Protein AF-A0A5N4CDX5-F1 (afdb_monomer_lite)

InterPro domains:
  IPR018163 Threonyl/alanyl tRNA synthetase, class II-like, putative editing domain superfamily [SSF55186] (3-89)

Structure (mmCIF, N/CA/C/O backbone):
data_AF-A0A5N4CDX5-F1
#
_entry.id   AF-A0A5N4CDX5-F1
#
loop_
_atom_site.group_PDB
_atom_site.id
_atom_site.type_symbol
_atom_site.label_atom_id
_atom_site.label_alt_id
_atom_site.label_comp_id
_atom_site.label_asym_id
_atom_site.label_entity_id
_atom_site.label_seq_id
_atom_site.pdbx_PDB_ins_code
_atom_site.Cartn_x
_atom_site.Cartn_y
_atom_site.Cartn_z
_atom_site.occupancy
_atom_site.B_iso_or_equiv
_atom_site.auth_seq_id
_atom_site.auth_comp_id
_atom_site.auth_asym_id
_atom_site.auth_atom_id
_atom_site.pdbx_PDB_model_num
ATOM 1 N N . MET A 1 1 ? 2.770 3.086 -6.436 1.00 82.81 1 MET A N 1
ATOM 2 C CA . MET A 1 1 ? 2.793 1.627 -6.687 1.00 82.81 1 MET A CA 1
ATOM 3 C C . MET A 1 1 ? 1.464 1.141 -7.246 1.00 82.81 1 MET A C 1
ATOM 5 O O . MET A 1 1 ? 1.473 0.769 -8.407 1.00 82.81 1 MET A O 1
ATOM 9 N N . GLU A 1 2 ? 0.336 1.265 -6.530 1.00 85.12 2 GLU A N 1
ATOM 10 C CA . GLU A 1 2 ? -1.010 1.000 -7.100 1.00 85.12 2 GLU A CA 1
ATOM 11 C C . GLU A 1 2 ? -1.258 1.810 -8.386 1.00 85.12 2 GLU A C 1
ATOM 13 O O . GLU A 1 2 ? -1.603 1.241 -9.411 1.00 85.12 2 GLU A O 1
ATOM 18 N N . LEU A 1 3 ? -0.963 3.117 -8.376 1.00 87.25 3 LEU A N 1
ATOM 19 C CA . LEU A 1 3 ? -1.159 3.990 -9.544 1.00 87.25 3 LEU A CA 1
ATOM 20 C C . LEU A 1 3 ? -0.266 3.651 -10.754 1.00 87.25 3 LEU A C 1
ATOM 22 O O . LEU A 1 3 ? -0.679 3.842 -11.888 1.00 87.25 3 LEU A O 1
ATOM 26 N N . TYR A 1 4 ? 0.966 3.190 -10.520 1.00 90.06 4 TYR A N 1
ATOM 27 C CA . TYR A 1 4 ? 1.963 3.006 -11.584 1.00 90.06 4 TYR A CA 1
ATOM 28 C C . TYR A 1 4 ? 1.981 1.573 -12.126 1.00 90.06 4 TYR A C 1
ATOM 30 O O . TYR A 1 4 ? 2.028 1.359 -13.332 1.00 90.06 4 TYR A O 1
ATOM 38 N N . TYR A 1 5 ? 1.932 0.587 -11.229 1.00 89.31 5 TYR A N 1
ATOM 39 C CA . TYR A 1 5 ? 2.010 -0.827 -11.582 1.00 89.31 5 TYR A CA 1
ATOM 40 C C . TYR A 1 5 ? 0.641 -1.512 -11.639 1.00 89.31 5 TYR A C 1
ATOM 42 O O . TYR A 1 5 ? 0.563 -2.632 -12.129 1.00 89.31 5 TYR A O 1
ATOM 50 N N . GLY A 1 6 ? -0.419 -0.897 -11.100 1.00 89.44 6 GLY A N 1
ATOM 51 C CA . GLY A 1 6 ? -1.716 -1.560 -10.919 1.00 89.44 6 GLY A CA 1
ATOM 52 C C . GLY A 1 6 ? -1.707 -2.660 -9.850 1.00 89.44 6 GLY A C 1
ATOM 53 O O . GLY A 1 6 ? -2.691 -3.377 -9.700 1.00 89.44 6 GLY A O 1
ATOM 54 N N . GLY A 1 7 ? -0.604 -2.816 -9.111 1.00 90.56 7 GLY A N 1
ATOM 55 C CA . GLY A 1 7 ? -0.429 -3.911 -8.163 1.00 90.56 7 GLY A CA 1
ATOM 56 C C . GLY A 1 7 ? -1.233 -3.752 -6.883 1.00 90.56 7 GLY A C 1
ATOM 57 O O . GLY A 1 7 ? -1.523 -2.642 -6.440 1.00 90.56 7 GLY A O 1
ATOM 58 N N . HIS A 1 8 ? -1.564 -4.874 -6.254 1.00 93.44 8 HIS A N 1
ATOM 59 C CA . HIS A 1 8 ? -2.255 -4.893 -4.969 1.00 93.44 8 HIS A CA 1
ATOM 60 C C . HIS A 1 8 ? -1.247 -4.814 -3.825 1.00 93.44 8 HIS A C 1
ATOM 62 O O . HIS A 1 8 ? -0.402 -5.696 -3.670 1.00 93.44 8 HIS A O 1
ATOM 68 N N . LEU A 1 9 ? -1.336 -3.755 -3.018 1.00 92.19 9 LEU A N 1
ATOM 69 C CA . LEU A 1 9 ? -0.438 -3.554 -1.879 1.00 92.19 9 LEU A CA 1
ATOM 70 C C . LEU A 1 9 ? -0.790 -4.465 -0.705 1.00 92.19 9 LEU A C 1
ATOM 72 O O . LEU A 1 9 ? -1.963 -4.579 -0.337 1.00 92.19 9 LEU A O 1
ATOM 76 N N . GLY A 1 10 ? 0.247 -5.053 -0.114 1.00 91.31 10 GLY A N 1
ATOM 77 C CA . GLY A 1 10 ? 0.188 -5.862 1.097 1.00 91.31 10 GLY A CA 1
ATOM 78 C C . GLY A 1 10 ? 0.802 -5.138 2.294 1.00 91.31 10 GLY A C 1
ATOM 79 O O . GLY A 1 10 ? 0.281 -4.120 2.752 1.00 91.31 10 GLY A O 1
ATOM 80 N N . TYR A 1 11 ? 1.890 -5.694 2.830 1.00 91.69 11 TYR A N 1
ATOM 81 C CA . TYR A 1 11 ? 2.579 -5.186 4.015 1.00 91.69 11 TYR A CA 1
ATOM 82 C C . TYR A 1 11 ? 3.602 -4.103 3.649 1.00 91.69 11 TYR A C 1
ATOM 84 O O . TYR A 1 11 ? 4.220 -4.171 2.594 1.00 91.69 11 TYR A O 1
ATOM 92 N N . GLY A 1 12 ? 3.798 -3.103 4.511 1.00 93.19 12 GLY A N 1
ATOM 93 C CA . GLY A 1 12 ? 4.769 -2.033 4.256 1.00 93.19 12 GLY A CA 1
ATOM 94 C C . GLY A 1 12 ? 5.338 -1.407 5.528 1.00 93.19 12 GLY A C 1
ATOM 95 O O . GLY A 1 12 ? 5.016 -0.258 5.836 1.00 93.19 12 GLY A O 1
ATOM 96 N N . PRO A 1 13 ? 6.106 -2.162 6.331 1.00 94.12 13 PRO A N 1
ATOM 97 C CA . PRO A 1 13 ? 6.623 -1.680 7.598 1.00 94.12 13 PRO A CA 1
ATOM 98 C C . PRO A 1 13 ? 7.909 -0.854 7.404 1.00 94.12 13 PRO A C 1
ATOM 100 O O . PRO A 1 13 ? 8.648 -1.049 6.432 1.00 94.12 13 PRO A O 1
ATOM 103 N N . PRO A 1 14 ? 8.229 0.034 8.360 1.00 96.25 14 PRO A N 1
ATOM 104 C CA . PRO A 1 14 ? 9.559 0.615 8.448 1.00 96.25 14 PRO A CA 1
ATOM 105 C C . PRO A 1 14 ? 10.594 -0.447 8.858 1.00 96.25 14 PRO A C 1
ATOM 107 O O . PRO A 1 14 ? 10.282 -1.407 9.565 1.00 96.25 14 PRO A O 1
ATOM 110 N N . ILE A 1 15 ? 11.837 -0.239 8.438 1.00 95.69 15 ILE A N 1
ATOM 111 C CA . ILE A 1 15 ? 13.033 -0.995 8.832 1.00 95.69 15 ILE A CA 1
ATOM 112 C C . ILE A 1 15 ? 14.115 -0.011 9.300 1.00 95.69 15 ILE A C 1
ATOM 114 O O . ILE A 1 15 ? 13.968 1.196 9.129 1.00 95.69 15 ILE A O 1
ATOM 118 N N . GLU A 1 16 ? 15.215 -0.509 9.868 1.00 95.25 16 GLU A N 1
ATOM 119 C CA . GLU A 1 16 ? 16.272 0.332 10.460 1.00 95.25 16 GLU A CA 1
ATOM 120 C C . GLU A 1 16 ? 16.779 1.439 9.517 1.00 95.25 16 GLU A C 1
ATOM 122 O O . GLU A 1 16 ? 16.939 2.582 9.934 1.00 95.25 16 GLU A O 1
ATOM 127 N N . ALA A 1 17 ? 16.969 1.118 8.235 1.00 94.81 17 ALA A N 1
ATOM 128 C CA . ALA A 1 17 ? 17.504 2.036 7.231 1.00 94.81 17 ALA A CA 1
ATOM 129 C C . ALA A 1 17 ? 16.482 2.437 6.149 1.00 94.81 17 ALA A C 1
ATOM 131 O O . ALA A 1 17 ? 16.871 2.772 5.031 1.00 94.81 17 ALA A O 1
ATOM 132 N N . GLY A 1 18 ? 15.177 2.387 6.442 1.00 95.12 18 GLY A N 1
ATOM 133 C CA . GLY A 1 18 ? 14.152 2.787 5.475 1.00 95.12 18 GLY A CA 1
ATOM 134 C C . GLY A 1 18 ? 12.822 2.074 5.664 1.00 95.12 18 GLY A C 1
ATOM 135 O O . GLY A 1 18 ? 12.296 1.978 6.767 1.00 95.12 18 GLY A O 1
ATOM 136 N N . PHE A 1 19 ? 12.253 1.588 4.570 1.00 96.25 19 PHE A N 1
ATOM 137 C CA . PHE A 1 19 ? 11.007 0.827 4.550 1.00 96.25 19 PHE A CA 1
ATOM 138 C C . PHE A 1 19 ? 10.973 -0.051 3.299 1.00 96.25 19 PHE A C 1
ATOM 140 O O . PHE A 1 19 ? 11.743 0.162 2.360 1.00 96.25 19 PHE A O 1
ATOM 147 N N . TYR A 1 20 ? 10.062 -1.016 3.276 1.00 94.25 20 TYR A N 1
ATOM 148 C CA . TYR A 1 20 ? 9.719 -1.750 2.060 1.00 94.25 20 TYR A CA 1
ATOM 149 C C . TYR A 1 20 ? 8.204 -1.799 1.886 1.00 94.25 20 TYR A C 1
ATOM 151 O O . TYR A 1 20 ? 7.456 -1.390 2.773 1.00 94.25 20 TYR A O 1
ATOM 159 N N . TYR A 1 21 ? 7.763 -2.281 0.728 1.00 93.38 21 TYR A N 1
ATOM 160 C CA . TYR A 1 21 ? 6.361 -2.562 0.456 1.00 93.38 21 TYR A CA 1
ATOM 161 C C . TYR A 1 21 ? 6.236 -3.853 -0.345 1.00 93.38 21 TYR A C 1
ATOM 163 O O . TYR A 1 21 ? 6.813 -3.972 -1.426 1.00 93.38 21 TYR A O 1
ATOM 171 N N . ASP A 1 22 ? 5.434 -4.779 0.164 1.00 93.06 22 ASP A N 1
ATOM 172 C CA . ASP A 1 22 ? 4.999 -5.955 -0.571 1.00 93.06 22 ASP A CA 1
ATOM 173 C C . ASP A 1 22 ? 3.894 -5.555 -1.546 1.00 93.06 22 ASP A C 1
ATOM 175 O O . ASP A 1 22 ? 2.924 -4.870 -1.193 1.00 93.06 22 ASP A O 1
ATOM 179 N N . MET A 1 23 ? 4.026 -6.010 -2.786 1.00 92.69 23 MET A N 1
ATOM 180 C CA . MET A 1 23 ? 3.061 -5.751 -3.842 1.00 92.69 23 MET A CA 1
ATOM 181 C C . MET A 1 23 ? 2.879 -7.004 -4.686 1.00 92.69 23 MET A C 1
ATOM 183 O O . MET A 1 23 ? 3.848 -7.596 -5.157 1.00 92.69 23 MET A O 1
ATOM 187 N N . PHE A 1 24 ? 1.623 -7.374 -4.905 1.00 93.38 24 PHE A N 1
ATOM 188 C CA . PHE A 1 24 ? 1.261 -8.422 -5.845 1.00 93.38 24 PHE A CA 1
ATOM 189 C C . PHE A 1 24 ? 1.000 -7.829 -7.229 1.00 93.38 24 PHE A C 1
ATOM 191 O O . PHE A 1 24 ? 0.266 -6.846 -7.365 1.00 93.38 24 PHE A O 1
ATOM 198 N N . LEU A 1 25 ? 1.586 -8.457 -8.242 1.00 93.06 25 LEU A N 1
ATOM 199 C CA . LEU A 1 25 ? 1.390 -8.183 -9.659 1.00 93.06 25 LEU A CA 1
ATOM 200 C C . LEU A 1 25 ? 1.068 -9.514 -10.339 1.00 93.06 25 LEU A C 1
ATOM 202 O O . LEU A 1 25 ? 1.720 -10.509 -10.036 1.00 93.06 25 LEU A O 1
ATOM 206 N N . GLU A 1 26 ? 0.073 -9.536 -11.226 1.00 87.81 26 GLU A N 1
ATOM 207 C CA . GLU A 1 26 ? -0.327 -10.769 -11.919 1.00 87.81 26 GLU A CA 1
ATOM 208 C C . GLU A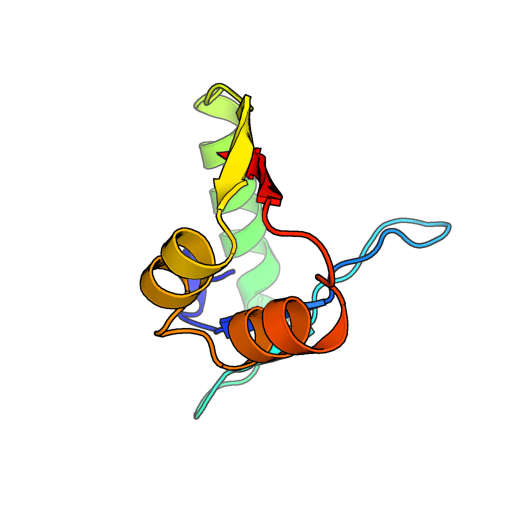 1 26 ? 0.721 -11.176 -12.964 1.00 87.81 26 GLU A C 1
ATOM 210 O O . GLU A 1 26 ? 1.452 -12.141 -12.761 1.00 87.81 26 GLU A O 1
ATOM 215 N N . ASP A 1 27 ? 0.857 -10.396 -14.037 1.00 87.50 27 ASP A N 1
ATOM 216 C CA . ASP A 1 27 ? 1.664 -10.777 -15.209 1.00 87.50 27 ASP A CA 1
ATOM 217 C C . ASP A 1 27 ? 2.928 -9.921 -15.384 1.00 87.50 27 ASP A C 1
ATOM 219 O O . ASP A 1 27 ? 3.450 -9.753 -16.489 1.00 87.50 27 ASP A O 1
ATOM 223 N N . ARG A 1 28 ? 3.415 -9.310 -14.299 1.00 87.88 28 ARG A N 1
ATOM 224 C CA . ARG A 1 28 ? 4.506 -8.331 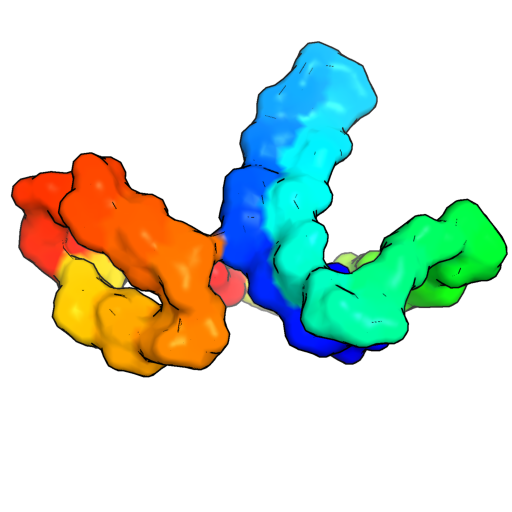-14.361 1.00 87.88 28 ARG A CA 1
ATOM 225 C C . ARG A 1 28 ? 5.436 -8.412 -13.158 1.00 87.88 28 ARG A C 1
ATOM 227 O O . ARG A 1 28 ? 5.001 -8.646 -12.039 1.00 87.88 28 ARG A O 1
ATOM 234 N N . ALA A 1 29 ? 6.714 -8.122 -13.388 1.00 89.94 29 ALA A N 1
ATOM 235 C CA . ALA A 1 29 ? 7.698 -7.893 -12.337 1.00 89.94 29 ALA A CA 1
ATOM 236 C C . ALA A 1 29 ? 8.066 -6.407 -12.230 1.00 89.94 29 ALA A C 1
ATOM 238 O O . ALA A 1 29 ? 7.971 -5.652 -13.200 1.00 89.94 29 ALA A O 1
ATOM 239 N N . VAL A 1 30 ? 8.513 -6.004 -11.041 1.00 91.56 30 VAL A N 1
ATOM 240 C CA . VAL A 1 30 ? 9.142 -4.697 -10.827 1.00 91.56 30 VAL A CA 1
ATOM 241 C C . VAL A 1 30 ? 10.547 -4.729 -11.422 1.00 91.56 30 VAL A C 1
ATOM 243 O O . VAL A 1 30 ? 11.279 -5.697 -11.221 1.00 91.56 30 VAL A O 1
ATOM 246 N N . SER A 1 31 ? 10.928 -3.666 -12.126 1.00 91.88 31 SER A N 1
ATOM 247 C CA . SER A 1 31 ? 12.246 -3.524 -12.741 1.00 91.88 31 SER A CA 1
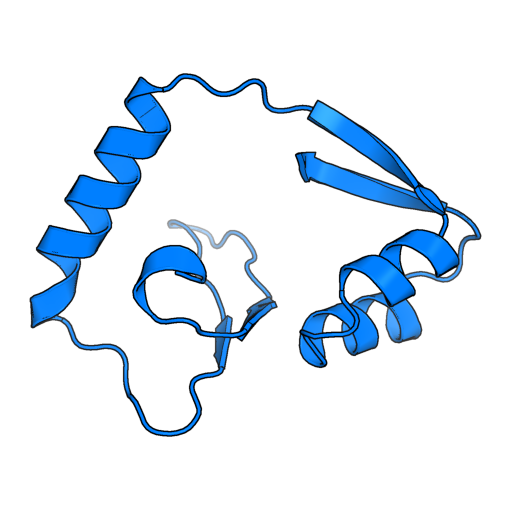ATOM 248 C C . SER A 1 31 ? 12.970 -2.278 -12.217 1.00 91.88 31 SER A C 1
ATOM 250 O O . SER A 1 31 ? 12.355 -1.255 -11.902 1.00 91.88 31 SER A O 1
ATOM 252 N N . SER A 1 32 ? 14.301 -2.359 -12.124 1.00 93.00 32 SER A N 1
ATOM 253 C CA . SER A 1 32 ? 15.162 -1.240 -11.719 1.00 93.00 32 SER A CA 1
ATOM 254 C C . SER A 1 32 ? 15.134 -0.074 -12.703 1.00 93.00 32 SER A C 1
ATOM 256 O O . SER A 1 32 ? 15.330 1.073 -12.304 1.00 93.00 32 SER A O 1
ATOM 258 N N . GLU A 1 33 ? 14.862 -0.349 -13.977 1.00 94.81 33 GLU A N 1
ATOM 259 C CA . GLU A 1 33 ? 14.836 0.656 -15.041 1.00 94.81 33 GLU A CA 1
ATOM 260 C C . GLU A 1 33 ? 13.699 1.675 -14.831 1.00 94.81 33 GLU A C 1
ATOM 262 O O . GLU A 1 33 ? 13.789 2.827 -15.258 1.00 94.81 33 GLU A O 1
ATOM 267 N N . GLU A 1 34 ? 12.650 1.279 -14.109 1.00 92.81 34 GLU A N 1
ATOM 268 C CA . GLU A 1 34 ? 11.452 2.085 -13.856 1.00 92.81 34 GLU A CA 1
ATOM 269 C C . GLU A 1 34 ? 11.551 2.956 -12.602 1.00 92.81 34 GLU A C 1
ATOM 271 O O . GLU A 1 34 ? 10.692 3.811 -12.359 1.00 92.81 34 GLU A O 1
ATOM 276 N N . LEU A 1 35 ? 12.609 2.771 -11.805 1.00 92.81 35 LEU A N 1
ATOM 277 C CA . LEU A 1 35 ? 12.781 3.462 -10.530 1.00 92.81 35 LEU A CA 1
ATOM 278 C C . LEU A 1 35 ? 12.768 4.986 -10.708 1.00 92.81 35 LEU A C 1
ATOM 280 O O . LEU A 1 35 ? 12.106 5.691 -9.952 1.00 92.81 35 LEU A O 1
ATOM 284 N N . SER A 1 36 ? 13.417 5.489 -11.761 1.00 95.06 36 SER A N 1
ATOM 285 C CA . SER A 1 36 ? 13.457 6.926 -12.062 1.00 95.06 36 SER A CA 1
ATOM 286 C C . SER A 1 36 ? 12.068 7.518 -12.344 1.00 95.06 36 SER A C 1
ATOM 288 O O . SER A 1 36 ? 11.742 8.611 -11.876 1.00 95.06 36 SER A O 1
ATOM 290 N N . ALA A 1 37 ? 11.215 6.787 -13.067 1.00 94.19 37 ALA A N 1
ATOM 291 C CA . ALA A 1 37 ? 9.846 7.203 -13.350 1.00 94.19 37 ALA A CA 1
ATOM 292 C C . ALA A 1 37 ? 8.992 7.192 -12.074 1.00 94.19 37 ALA A C 1
ATOM 294 O O . ALA A 1 37 ? 8.237 8.138 -11.824 1.00 94.19 37 ALA A O 1
ATOM 295 N N . LEU A 1 38 ? 9.160 6.163 -11.238 1.00 93.88 38 LEU A N 1
ATOM 296 C CA . LEU A 1 38 ? 8.477 6.053 -9.952 1.00 93.88 38 LEU A CA 1
ATOM 297 C C . LEU A 1 38 ? 8.870 7.192 -9.000 1.00 93.88 38 LEU A C 1
ATOM 299 O O . LEU A 1 38 ? 7.997 7.798 -8.381 1.00 93.88 38 LEU A O 1
ATOM 303 N N . GLU A 1 39 ? 10.157 7.530 -8.910 1.00 94.75 39 GLU A N 1
ATOM 304 C CA . GLU A 1 39 ? 10.639 8.646 -8.090 1.00 94.75 39 GLU A CA 1
ATOM 305 C C . GLU A 1 39 ? 10.054 9.989 -8.531 1.00 94.75 39 GLU A C 1
ATOM 307 O O . GLU A 1 39 ? 9.679 10.807 -7.689 1.00 94.75 39 GLU A O 1
ATOM 312 N N . ASN A 1 40 ? 9.948 10.224 -9.840 1.00 95.81 40 ASN A N 1
ATOM 313 C CA . ASN A 1 40 ? 9.349 11.449 -10.371 1.00 95.81 40 ASN A CA 1
ATOM 314 C C . ASN A 1 40 ? 7.856 11.541 -10.039 1.00 95.81 40 ASN A C 1
ATOM 316 O O . ASN A 1 40 ? 7.387 12.609 -9.640 1.00 95.81 40 ASN A O 1
ATOM 320 N N . LEU A 1 41 ? 7.128 10.424 -10.124 1.00 95.19 41 LEU A N 1
ATOM 321 C CA . LEU A 1 41 ? 5.729 10.354 -9.703 1.00 95.19 41 LEU A CA 1
ATOM 322 C C . LEU A 1 41 ? 5.582 10.649 -8.202 1.00 95.19 41 LEU A C 1
ATOM 324 O O . LEU A 1 41 ? 4.745 11.461 -7.814 1.00 95.19 41 LEU A O 1
ATOM 328 N N . CYS A 1 42 ? 6.426 10.048 -7.359 1.00 94.56 42 CYS A N 1
ATOM 329 C CA . CYS A 1 42 ? 6.440 10.322 -5.921 1.00 94.56 42 CYS A CA 1
ATOM 330 C C . CYS A 1 42 ? 6.715 11.805 -5.632 1.00 94.56 42 CYS A C 1
ATOM 332 O O . CYS A 1 42 ? 6.012 12.414 -4.828 1.00 94.56 42 CYS A O 1
ATOM 334 N N . LYS A 1 43 ? 7.698 12.411 -6.313 1.00 96.88 43 LYS A N 1
ATOM 335 C CA . LYS A 1 43 ? 8.001 13.845 -6.181 1.00 96.88 43 LYS A CA 1
ATOM 336 C C . LYS A 1 43 ? 6.803 14.711 -6.566 1.00 96.88 43 LYS A C 1
ATOM 338 O O . LYS A 1 43 ? 6.522 15.660 -5.842 1.00 96.88 43 LYS A O 1
ATOM 343 N N . ALA A 1 44 ? 6.094 14.384 -7.648 1.00 95.88 44 ALA A N 1
ATOM 344 C CA . ALA A 1 44 ? 4.896 15.114 -8.061 1.00 95.88 44 ALA A CA 1
ATOM 345 C C . ALA A 1 44 ? 3.806 15.077 -6.975 1.00 95.88 44 ALA A C 1
ATOM 347 O O . ALA A 1 44 ? 3.355 16.135 -6.544 1.00 95.88 44 ALA A O 1
ATOM 348 N N . ILE A 1 45 ? 3.491 13.890 -6.443 1.00 94.56 45 ILE A N 1
ATOM 349 C CA . ILE A 1 45 ? 2.498 13.715 -5.365 1.00 94.56 45 ILE A CA 1
ATOM 350 C C . ILE A 1 45 ? 2.896 14.504 -4.107 1.00 94.56 45 ILE A C 1
ATOM 352 O O . ILE A 1 45 ? 2.059 15.144 -3.475 1.00 94.56 45 ILE A O 1
ATOM 356 N N . ILE A 1 46 ? 4.186 14.522 -3.754 1.00 95.31 46 ILE A N 1
ATOM 357 C CA . ILE A 1 46 ? 4.686 15.312 -2.618 1.00 95.31 46 ILE A CA 1
ATOM 358 C C . ILE A 1 46 ? 4.441 16.816 -2.833 1.00 95.31 46 ILE A C 1
ATOM 360 O O . ILE A 1 46 ? 4.087 17.521 -1.886 1.00 95.31 46 ILE A O 1
ATOM 364 N N . GLN A 1 47 ? 4.605 17.322 -4.061 1.00 97.31 47 GLN A N 1
ATOM 365 C CA . GLN A 1 47 ? 4.371 18.740 -4.364 1.00 97.31 47 GLN A CA 1
ATOM 366 C C . GLN A 1 47 ? 2.895 19.139 -4.305 1.00 97.31 47 GLN A C 1
ATOM 368 O O . GLN A 1 47 ? 2.602 20.307 -4.048 1.00 97.31 47 GLN A O 1
ATOM 373 N N . GLU A 1 48 ? 1.975 18.191 -4.484 1.00 96.56 48 GLU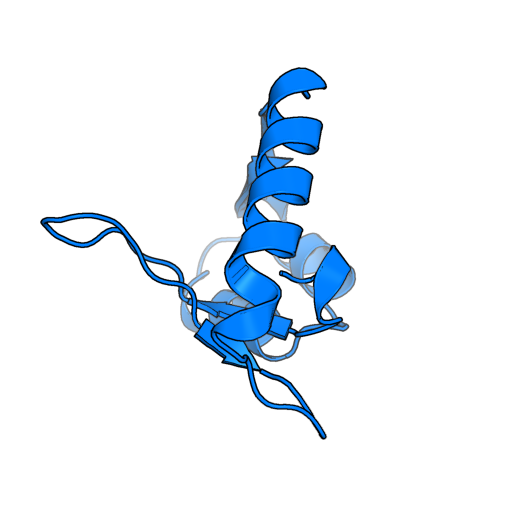 A N 1
ATOM 374 C CA . GLU A 1 48 ? 0.537 18.448 -4.361 1.00 96.56 48 GLU A CA 1
ATOM 37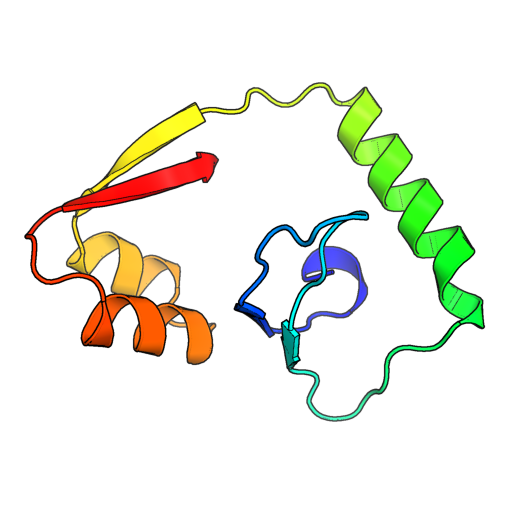5 C C . GLU A 1 48 ? 0.117 18.782 -2.925 1.00 96.56 48 GLU A C 1
ATOM 377 O O . GLU A 1 48 ? -0.931 19.396 -2.731 1.00 96.56 48 GLU A O 1
ATOM 382 N N . LYS A 1 49 ? 0.937 18.431 -1.918 1.00 95.31 49 LYS A N 1
ATOM 383 C CA . LYS A 1 49 ? 0.682 18.717 -0.493 1.00 95.31 49 LYS A CA 1
ATOM 384 C C . LYS A 1 49 ? -0.728 18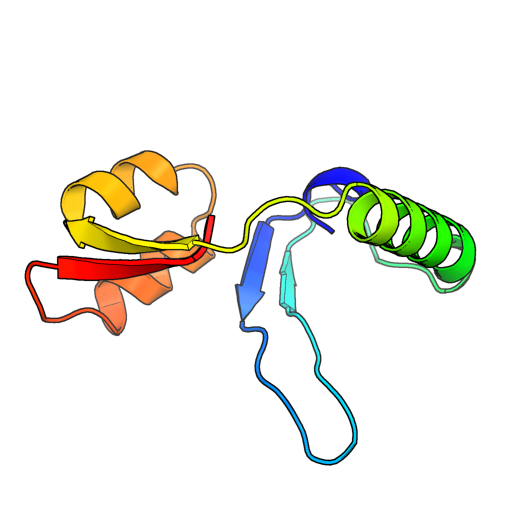.308 -0.062 1.00 95.31 49 LYS A C 1
ATOM 386 O O . LYS A 1 49 ? -1.411 19.051 0.645 1.00 95.31 49 LYS A O 1
ATOM 391 N N . GLN A 1 50 ? -1.158 17.130 -0.510 1.00 94.69 50 GLN A N 1
ATOM 392 C CA . GLN A 1 50 ? -2.452 16.583 -0.132 1.00 94.69 50 GLN A CA 1
ATOM 393 C C . GLN A 1 50 ? -2.537 16.475 1.403 1.00 94.69 50 GLN A C 1
ATOM 395 O O . GLN A 1 50 ? -1.544 16.103 2.042 1.00 94.69 50 GLN A O 1
ATOM 400 N N . PRO A 1 51 ? -3.677 16.844 2.014 1.00 95.56 51 PRO A N 1
ATOM 401 C CA . PRO A 1 51 ? -3.855 16.691 3.451 1.00 95.56 51 PRO A CA 1
ATOM 402 C C . PRO A 1 51 ? -3.761 15.209 3.814 1.00 95.56 51 PRO A C 1
ATOM 404 O O . PRO A 1 51 ? -4.312 14.376 3.108 1.00 95.56 51 PRO A O 1
ATOM 407 N N . PHE A 1 52 ? -3.057 14.897 4.904 1.00 94.44 52 PHE A N 1
ATOM 408 C CA . PHE A 1 52 ? -2.932 13.530 5.403 1.00 94.44 52 PHE A CA 1
ATOM 409 C C . PHE A 1 52 ? -3.807 13.375 6.646 1.00 94.44 52 PHE A C 1
ATOM 411 O O . PHE A 1 52 ? -3.469 13.872 7.726 1.00 94.44 52 PHE A O 1
ATOM 418 N N . GLU A 1 53 ? -4.954 12.725 6.485 1.00 96.38 53 GLU A N 1
ATOM 419 C CA . GLU A 1 53 ? -6.003 12.668 7.502 1.00 96.38 53 GLU A CA 1
ATOM 420 C C . GLU A 1 53 ? -6.129 11.259 8.077 1.00 96.38 53 GLU A C 1
ATOM 422 O O . GLU A 1 53 ? -6.348 10.285 7.357 1.00 96.38 53 GLU A O 1
ATOM 427 N N . ARG A 1 54 ? -6.029 11.141 9.407 1.00 96.69 54 ARG A N 1
ATOM 428 C CA . ARG A 1 54 ? -6.307 9.886 10.111 1.00 96.69 54 ARG A CA 1
ATOM 429 C C . ARG A 1 54 ? -7.798 9.799 10.404 1.00 96.69 54 ARG A C 1
ATOM 431 O O . ARG A 1 54 ? -8.315 10.576 11.203 1.00 96.69 54 ARG A O 1
ATOM 438 N N . LEU A 1 55 ? -8.462 8.819 9.808 1.00 96.56 55 LEU A N 1
ATOM 439 C CA . LEU A 1 55 ? -9.896 8.592 9.959 1.00 96.56 55 LEU A CA 1
ATOM 440 C C . LEU A 1 55 ? -10.142 7.302 10.733 1.00 96.56 55 LEU A C 1
ATOM 442 O O . LEU A 1 55 ? -9.483 6.296 10.479 1.00 96.56 55 LEU A O 1
ATOM 446 N N . GLU A 1 56 ? -11.101 7.321 11.655 1.00 97.19 56 GLU A N 1
ATOM 447 C CA . GLU A 1 56 ? -11.628 6.114 12.293 1.00 97.19 56 GLU A CA 1
ATOM 448 C C . GLU A 1 56 ? -12.851 5.624 11.514 1.00 97.19 56 GLU A C 1
ATOM 450 O O . GLU A 1 56 ? -13.793 6.379 11.276 1.00 97.19 56 GLU A O 1
ATOM 455 N N . VAL A 1 57 ? -12.813 4.368 11.074 1.00 97.06 57 VAL A N 1
ATOM 456 C CA . VAL A 1 57 ? -13.792 3.790 10.146 1.00 97.06 57 VAL A CA 1
ATOM 457 C C . VAL A 1 57 ? -14.172 2.390 10.618 1.00 97.06 57 VAL A C 1
ATOM 459 O O . VAL A 1 57 ? -13.353 1.672 11.199 1.00 97.06 57 VAL A O 1
ATOM 462 N N . SER A 1 58 ? -15.422 1.986 10.387 1.00 97.56 58 SER A N 1
ATOM 463 C CA . SER A 1 58 ? -15.881 0.640 10.729 1.00 97.56 58 SER A CA 1
ATOM 464 C C . SER A 1 58 ? -15.236 -0.427 9.844 1.00 97.56 58 SER A C 1
ATOM 466 O O . SER A 1 58 ? -14.952 -0.203 8.663 1.00 97.56 58 SER A O 1
ATOM 468 N N . LYS A 1 59 ? -15.035 -1.621 10.411 1.00 96.06 59 LYS A N 1
ATOM 469 C CA . LYS A 1 59 ? -14.462 -2.769 9.695 1.00 96.06 59 LYS A CA 1
ATOM 470 C C . LYS A 1 59 ? -15.263 -3.118 8.436 1.00 96.06 59 LYS A C 1
ATOM 472 O O . LYS A 1 59 ? -14.659 -3.365 7.398 1.00 96.06 59 LYS A O 1
ATOM 477 N N . ASP A 1 60 ? -16.592 -3.065 8.501 1.00 96.19 60 ASP A N 1
ATOM 478 C CA . ASP A 1 60 ? -17.467 -3.404 7.370 1.00 96.19 60 ASP A CA 1
ATOM 479 C C . ASP A 1 60 ? -17.293 -2.444 6.187 1.00 96.19 60 ASP A C 1
ATOM 481 O O . ASP A 1 60 ? -17.180 -2.881 5.041 1.00 96.19 60 ASP A O 1
ATOM 485 N N . VAL A 1 61 ? -17.190 -1.137 6.460 1.00 96.62 61 VAL A N 1
ATOM 486 C CA . VAL A 1 61 ? -16.943 -0.126 5.420 1.00 96.62 61 VAL A CA 1
ATOM 487 C C . VAL A 1 61 ? -15.572 -0.342 4.783 1.00 96.62 61 VAL A C 1
ATOM 489 O O . VAL A 1 61 ? -15.439 -0.260 3.565 1.00 96.62 61 VAL A O 1
ATOM 492 N N . LEU A 1 62 ? -14.553 -0.667 5.583 1.00 96.12 62 LEU A N 1
ATOM 493 C CA . LEU A 1 62 ? -13.213 -0.947 5.065 1.00 96.12 62 LEU A CA 1
ATOM 494 C C . LEU A 1 62 ? -13.156 -2.229 4.230 1.00 96.12 62 LEU A C 1
ATOM 496 O O . LEU A 1 62 ? -12.431 -2.268 3.237 1.00 96.12 62 LEU A O 1
ATOM 500 N N . LEU A 1 63 ? -13.917 -3.261 4.600 1.00 96.06 63 LEU A N 1
ATOM 501 C CA . LEU A 1 63 ? -14.008 -4.499 3.828 1.00 96.06 63 LEU A CA 1
ATOM 502 C C . LEU A 1 63 ? -14.661 -4.270 2.459 1.00 96.06 63 LEU A C 1
ATOM 504 O O . LEU A 1 63 ? -14.162 -4.813 1.473 1.00 96.06 63 LEU A O 1
ATOM 508 N N . ASP A 1 64 ? -15.707 -3.442 2.366 1.00 96.69 64 ASP A N 1
ATOM 509 C CA . ASP A 1 64 ? -16.277 -3.066 1.062 1.00 96.69 64 ASP A CA 1
ATOM 510 C C . ASP A 1 64 ? -15.326 -2.157 0.265 1.00 96.69 64 ASP A C 1
ATOM 512 O O . ASP A 1 64 ? -15.110 -2.386 -0.927 1.00 96.69 64 ASP A O 1
ATOM 516 N N . MET A 1 65 ? -14.684 -1.185 0.925 1.00 94.81 65 MET A N 1
ATOM 517 C CA . MET A 1 65 ? -13.733 -0.268 0.284 1.00 94.81 65 MET A CA 1
ATOM 518 C C . MET A 1 65 ? -12.537 -1.010 -0.326 1.00 94.81 65 MET A C 1
ATOM 520 O O . MET A 1 65 ? -12.109 -0.699 -1.437 1.00 94.81 65 MET A O 1
ATOM 524 N N . PHE A 1 66 ? -12.006 -2.013 0.378 1.00 95.25 66 PHE A N 1
ATOM 525 C CA . PHE A 1 66 ? -10.847 -2.790 -0.061 1.00 95.25 66 PHE A CA 1
ATOM 526 C C . PHE A 1 66 ? -11.200 -4.119 -0.727 1.00 95.25 66 PHE A C 1
ATOM 528 O O . PHE A 1 66 ? -10.295 -4.916 -0.958 1.00 95.25 66 PHE A O 1
ATOM 535 N N . LYS A 1 67 ? -12.460 -4.360 -1.114 1.00 95.31 67 LYS A N 1
ATOM 536 C CA . LYS A 1 67 ? -12.896 -5.638 -1.719 1.00 95.31 67 LYS A CA 1
ATOM 537 C C . LYS A 1 67 ? -12.080 -6.088 -2.934 1.00 95.31 67 LYS A C 1
ATOM 539 O O . LYS A 1 67 ? -12.012 -7.277 -3.228 1.00 95.31 67 LYS A O 1
ATOM 544 N N . TYR A 1 68 ? -11.465 -5.140 -3.640 1.00 92.88 68 TYR A N 1
ATOM 545 C CA . TYR A 1 68 ? -10.593 -5.403 -4.783 1.00 92.88 68 TYR A CA 1
ATOM 546 C C . TYR A 1 68 ? -9.215 -5.953 -4.372 1.00 92.88 68 TYR A C 1
ATOM 548 O O . TYR A 1 68 ? -8.580 -6.657 -5.147 1.00 92.88 68 TYR A O 1
ATOM 556 N N . ASN A 1 69 ? -8.748 -5.663 -3.154 1.00 94.00 69 ASN A N 1
ATOM 557 C CA . ASN A 1 69 ? -7.437 -6.049 -2.645 1.00 94.00 69 ASN A CA 1
ATOM 558 C C . ASN A 1 69 ? -7.574 -7.135 -1.566 1.00 94.00 69 ASN A C 1
ATOM 560 O O . ASN A 1 69 ? -7.740 -6.865 -0.372 1.00 94.00 69 ASN A O 1
ATOM 564 N N . LYS A 1 70 ? -7.422 -8.390 -2.002 1.00 93.38 70 LYS A N 1
ATOM 565 C CA . LYS A 1 70 ? -7.519 -9.584 -1.145 1.00 93.38 70 LYS A CA 1
ATOM 566 C C . LYS A 1 70 ? -6.554 -9.550 0.049 1.00 93.38 70 LYS A C 1
ATOM 568 O O . LYS A 1 70 ? -6.904 -10.050 1.116 1.00 93.38 70 LYS A O 1
ATOM 573 N N . PHE A 1 71 ? -5.375 -8.942 -0.100 1.00 94.38 71 PHE A N 1
ATOM 574 C CA . PHE A 1 71 ? -4.368 -8.853 0.964 1.00 94.38 71 PHE A CA 1
ATOM 575 C C . PHE A 1 71 ? -4.819 -7.917 2.087 1.00 94.38 71 PHE A C 1
ATOM 577 O O . PHE A 1 71 ? -4.741 -8.280 3.260 1.00 94.38 71 PHE A O 1
ATOM 584 N N . LYS A 1 72 ? -5.370 -6.747 1.742 1.00 93.44 72 LYS A N 1
ATOM 585 C CA . LYS A 1 72 ? -5.931 -5.812 2.732 1.00 93.44 72 LYS A CA 1
ATOM 586 C C . LYS A 1 72 ? -7.140 -6.412 3.448 1.00 93.44 72 LYS A C 1
ATOM 588 O O . LYS A 1 72 ? -7.213 -6.323 4.672 1.00 93.44 72 LYS A O 1
ATOM 593 N N . CYS A 1 73 ? -8.040 -7.082 2.725 1.00 94.88 73 CYS A N 1
ATOM 594 C CA . CYS A 1 73 ? -9.156 -7.803 3.347 1.00 94.88 73 CYS A CA 1
ATOM 595 C C . CYS A 1 73 ? -8.671 -8.888 4.319 1.00 94.88 73 CYS A C 1
ATOM 597 O O . CYS A 1 73 ? -9.216 -9.007 5.415 1.00 94.88 73 CYS A O 1
ATOM 599 N N . CYS A 1 74 ? -7.633 -9.645 3.951 1.00 94.69 74 CYS A N 1
ATOM 600 C CA . CYS A 1 74 ? -7.021 -10.640 4.830 1.00 94.69 74 CYS A CA 1
ATOM 601 C C . CYS A 1 74 ? -6.510 -9.997 6.131 1.00 94.69 74 CYS A C 1
ATOM 603 O O . CYS A 1 74 ? -6.910 -10.398 7.221 1.00 94.69 74 CYS A O 1
ATOM 605 N N . ILE A 1 75 ? -5.738 -8.909 6.021 1.00 93.81 75 ILE A N 1
ATOM 606 C CA . ILE A 1 75 ? -5.215 -8.164 7.177 1.00 93.81 75 ILE A CA 1
ATOM 607 C C . ILE A 1 75 ? -6.347 -7.649 8.076 1.00 93.81 75 ILE A C 1
ATOM 609 O O . ILE A 1 75 ? -6.265 -7.782 9.298 1.00 93.81 75 ILE A O 1
ATOM 613 N N . LEU A 1 76 ? -7.406 -7.076 7.498 1.00 94.69 76 LEU A N 1
ATOM 614 C CA . LEU A 1 76 ? -8.566 -6.604 8.262 1.00 94.69 76 LEU A CA 1
ATOM 615 C C . LEU A 1 76 ? -9.258 -7.753 9.000 1.00 94.69 76 LEU A C 1
ATOM 617 O O . LEU A 1 76 ? -9.664 -7.595 10.151 1.00 94.69 76 LEU A O 1
ATOM 621 N N . ASN A 1 77 ? -9.387 -8.915 8.366 1.00 94.81 77 ASN A N 1
ATOM 622 C CA . ASN A 1 77 ? -10.037 -10.066 8.978 1.00 94.81 77 ASN A CA 1
ATOM 623 C C . ASN A 1 77 ? -9.209 -10.681 10.106 1.00 94.81 77 ASN A C 1
ATOM 625 O O . ASN A 1 77 ? -9.784 -11.009 11.140 1.00 94.81 77 ASN A O 1
ATOM 629 N N . GLU A 1 78 ? -7.893 -10.777 9.935 1.00 94.88 78 GLU A N 1
ATOM 630 C CA . GLU A 1 78 ? -7.002 -11.429 10.899 1.00 94.88 78 GLU A CA 1
ATOM 631 C C . GLU A 1 78 ? -6.570 -10.518 12.052 1.00 94.88 78 GLU A C 1
ATOM 633 O O . GLU A 1 78 ? -6.430 -10.976 13.186 1.00 94.88 78 GLU A O 1
ATOM 638 N N . LYS A 1 79 ? -6.319 -9.231 11.777 1.00 92.88 79 LYS A N 1
ATOM 639 C CA . LYS A 1 79 ? -5.688 -8.321 12.749 1.00 92.88 79 LYS A CA 1
ATOM 640 C C . LYS A 1 79 ? -6.650 -7.337 13.404 1.00 92.88 79 LYS A C 1
ATOM 642 O O . LYS A 1 79 ? -6.327 -6.806 14.465 1.00 92.88 79 LYS A O 1
ATOM 647 N N . VAL A 1 80 ? -7.812 -7.072 12.806 1.00 94.31 80 VAL A N 1
ATOM 648 C CA . VAL A 1 80 ? -8.786 -6.121 13.362 1.00 94.31 80 VAL A CA 1
ATOM 649 C C . VAL A 1 80 ? -9.894 -6.881 14.078 1.00 94.31 80 VAL A C 1
ATOM 651 O O . VAL A 1 80 ? -10.831 -7.381 13.457 1.00 94.31 80 VAL A O 1
ATOM 654 N N . ASN A 1 81 ? -9.783 -6.931 15.405 1.00 93.88 81 ASN A N 1
ATOM 655 C CA . ASN A 1 81 ? -10.756 -7.575 16.295 1.00 93.88 81 ASN A CA 1
ATOM 656 C C . ASN A 1 81 ? -11.733 -6.576 16.942 1.00 93.88 81 ASN A C 1
ATOM 658 O O . ASN A 1 81 ? -12.536 -6.950 17.792 1.00 93.88 81 ASN A O 1
ATOM 662 N N . THR A 1 82 ? -11.657 -5.303 16.553 1.00 94.38 82 THR A N 1
ATOM 663 C CA . THR A 1 82 ? -12.513 -4.212 17.026 1.00 94.38 82 THR A CA 1
ATOM 664 C C . THR A 1 82 ? -13.537 -3.809 15.956 1.00 94.38 82 THR A C 1
ATOM 666 O O . THR A 1 82 ? -13.296 -4.032 14.767 1.00 94.38 82 THR A O 1
ATOM 669 N N . PRO A 1 83 ? -14.674 -3.190 16.337 1.00 93.31 83 PRO A N 1
ATOM 670 C CA . PRO A 1 83 ? -15.671 -2.707 15.373 1.00 93.31 83 PRO A CA 1
ATOM 671 C C . PRO A 1 83 ? -15.133 -1.634 14.413 1.00 93.31 83 PRO A C 1
ATOM 673 O O . PRO A 1 83 ? -15.571 -1.549 13.265 1.00 93.31 83 PRO A O 1
ATOM 676 N N . THR A 1 84 ? -14.176 -0.827 14.875 1.00 96.25 84 THR A N 1
ATOM 677 C CA . THR A 1 84 ? -13.528 0.252 14.123 1.00 96.25 84 THR A CA 1
ATOM 678 C C . THR A 1 84 ? -12.010 0.092 14.114 1.00 96.25 84 THR A C 1
ATOM 680 O O . THR A 1 84 ? -11.421 -0.531 15.002 1.00 96.25 84 THR A O 1
ATOM 683 N N . THR A 1 85 ? -11.367 0.647 13.090 1.00 96.38 85 THR A N 1
ATOM 684 C CA . THR A 1 85 ? -9.912 0.834 13.017 1.00 96.38 85 THR A CA 1
ATOM 685 C C . THR A 1 85 ? -9.602 2.113 12.245 1.00 96.38 85 THR A C 1
ATOM 687 O O . THR A 1 85 ? -10.512 2.781 11.752 1.00 96.38 85 THR A O 1
ATOM 690 N N . THR A 1 86 ? -8.327 2.485 12.148 1.00 95.81 86 THR A N 1
ATOM 691 C CA . THR A 1 86 ? -7.931 3.732 11.493 1.00 95.81 86 THR A CA 1
ATOM 692 C C . THR A 1 86 ? -7.309 3.530 10.124 1.00 95.81 86 THR A C 1
ATOM 694 O O . THR A 1 86 ? -6.518 2.611 9.925 1.00 95.81 86 THR A O 1
ATOM 697 N N . VAL A 1 87 ? -7.620 4.447 9.214 1.00 94.94 87 VAL A N 1
ATOM 698 C CA . VAL A 1 87 ? -7.008 4.571 7.887 1.00 94.94 87 VAL A CA 1
ATOM 699 C C . VAL A 1 87 ? -6.459 5.977 7.689 1.00 94.94 87 VAL A C 1
ATOM 701 O O . VAL A 1 87 ? -6.848 6.905 8.397 1.00 94.94 87 VAL A O 1
ATOM 704 N N . TYR A 1 88 ? -5.554 6.117 6.725 1.00 93.81 88 TYR A N 1
ATOM 705 C CA . TYR A 1 88 ? -5.045 7.406 6.278 1.00 93.81 88 TYR A CA 1
ATOM 706 C C . TYR A 1 88 ? -5.594 7.705 4.887 1.00 93.81 88 TYR A C 1
ATOM 708 O O . TYR A 1 88 ? -5.569 6.823 4.021 1.00 93.81 88 TYR A O 1
ATOM 716 N N . ARG A 1 89 ? -6.110 8.919 4.713 1.00 90.44 89 ARG A N 1
ATOM 717 C CA . ARG A 1 89 ? -6.571 9.479 3.442 1.00 90.44 89 ARG A CA 1
ATOM 718 C C . ARG A 1 89 ? -5.696 10.661 3.064 1.00 90.44 89 ARG A C 1
ATOM 720 O O . ARG A 1 89 ? -5.317 11.406 3.995 1.00 90.44 89 ARG A O 1
#

Secondary structure (DSSP, 8-state):
-HHHH-PEE----EETTEE---EE-SS----GGGHHHHHHHHHHHHHHT----EEEEEHHHHHHHTTT-HHHHHHHHHH--SSEEEEE-

Organism: Camelus dromedarius (NCBI:txid9838)

Foldseek 3Di:
DCVPQVWAWADWDADPVGIDTDTDHDPDDDDPVCVVVVVVVVVVVVVVVDDKDKDKDFLVVQCVVCVVHPRSNVCSVPPPPDRIDIDID

Sequence (89 aa):
MELYYGGHLGYGPPIEAGFYYDMFLEDRAVSSEELSALENLCKAIIQEKQPFERLEVSKDVLLDMFKYNKFKCCILNEKVNTPTTTVYR

Radius of gyration: 15.01 Å; chains: 1; bounding box: 35×30×32 Å

pLDDT: mean 93.82, std 2.74, range [82.81, 97.56]